Protein AF-A0A7V2WYA9-F1 (afdb_monomer)

Structure (mmCIF, N/CA/C/O backbone):
data_AF-A0A7V2WYA9-F1
#
_entry.id   AF-A0A7V2WYA9-F1
#
loop_
_atom_site.group_PDB
_atom_site.id
_atom_site.type_symbol
_atom_site.label_atom_id
_atom_site.label_alt_id
_atom_site.label_comp_id
_atom_site.label_asym_id
_atom_site.label_entity_id
_atom_site.label_seq_id
_atom_site.pdbx_PDB_ins_code
_atom_site.Cartn_x
_atom_site.Cartn_y
_atom_site.Cartn_z
_atom_site.occupancy
_atom_site.B_iso_or_equiv
_atom_site.auth_seq_id
_atom_site.auth_comp_id
_atom_site.auth_asym_id
_atom_site.auth_atom_id
_atom_site.pdbx_PDB_model_num
ATOM 1 N N . MET A 1 1 ? -23.225 3.748 15.520 1.00 46.91 1 MET A N 1
ATOM 2 C CA . MET A 1 1 ? -22.642 4.358 14.313 1.00 46.91 1 MET A CA 1
ATOM 3 C C . MET A 1 1 ? -21.660 3.314 13.843 1.00 46.91 1 MET A C 1
ATOM 5 O O . MET A 1 1 ? -20.760 3.035 14.615 1.00 46.91 1 MET A O 1
ATOM 9 N N . ASP A 1 2 ? -21.924 2.630 12.730 1.00 59.03 2 ASP A N 1
ATOM 10 C CA . ASP A 1 2 ? -20.969 1.654 12.189 1.00 59.03 2 ASP A CA 1
ATOM 11 C C . ASP A 1 2 ? -19.760 2.458 11.724 1.00 59.03 2 ASP A C 1
ATOM 13 O O . ASP A 1 2 ? -19.854 3.160 10.712 1.00 59.03 2 ASP A O 1
ATOM 17 N N . GLY A 1 3 ? -18.676 2.496 12.496 1.00 58.12 3 GLY A N 1
ATOM 18 C CA . GLY A 1 3 ? -17.510 3.219 12.033 1.00 58.12 3 GLY A CA 1
ATOM 19 C C . GLY A 1 3 ? -16.864 2.484 10.873 1.00 58.12 3 GLY A C 1
ATOM 20 O O . GLY A 1 3 ? -17.008 1.278 10.655 1.00 58.12 3 GLY A O 1
ATOM 21 N N . GLY A 1 4 ? -16.267 3.297 10.011 1.00 70.31 4 GLY A N 1
ATOM 22 C CA . GLY A 1 4 ? -15.923 2.890 8.663 1.00 70.31 4 GLY A CA 1
ATOM 23 C C . GLY A 1 4 ? -14.934 1.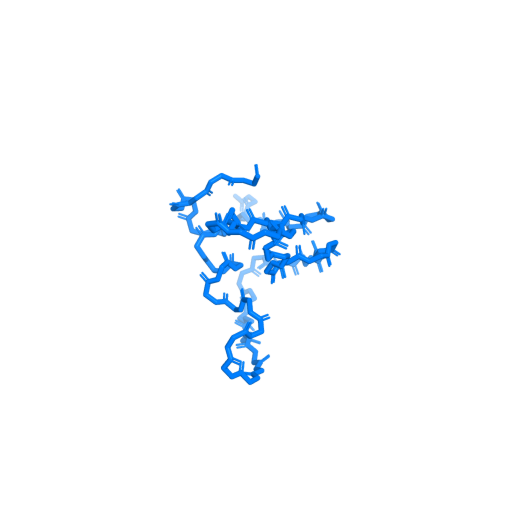732 8.651 1.00 70.31 4 GLY A C 1
ATOM 24 O O . GLY A 1 4 ? -13.833 1.833 9.182 1.00 70.31 4 GLY A O 1
ATOM 25 N N . LYS A 1 5 ? -15.309 0.657 7.960 1.00 87.62 5 LYS A N 1
ATOM 26 C CA . LYS A 1 5 ? -14.391 -0.389 7.508 1.00 87.62 5 LYS A CA 1
ATOM 27 C C . LYS A 1 5 ? -13.678 0.090 6.242 1.00 87.62 5 LYS A C 1
ATOM 29 O O . LYS A 1 5 ? -14.345 0.476 5.282 1.00 87.62 5 LYS A O 1
ATOM 34 N N . LEU A 1 6 ? -12.350 -0.001 6.190 1.00 93.88 6 LEU A N 1
ATOM 35 C CA . LEU A 1 6 ? -11.603 0.164 4.939 1.00 93.88 6 LEU A CA 1
ATOM 36 C C . LEU A 1 6 ? -11.488 -1.191 4.237 1.00 93.88 6 LEU A C 1
ATOM 38 O O . LEU A 1 6 ? -11.021 -2.168 4.825 1.00 93.88 6 LEU A O 1
ATOM 42 N N . VAL A 1 7 ? -11.877 -1.239 2.963 1.00 95.75 7 VAL A N 1
ATOM 43 C CA . VAL A 1 7 ? -11.723 -2.423 2.110 1.00 95.75 7 VAL A CA 1
ATOM 44 C C . VAL A 1 7 ? -10.936 -2.049 0.862 1.00 95.75 7 VAL A C 1
ATOM 46 O O . VAL A 1 7 ? -11.349 -1.195 0.085 1.00 95.75 7 VAL A O 1
ATOM 49 N N . VAL A 1 8 ? -9.812 -2.730 0.672 1.00 96.62 8 VAL A N 1
ATOM 50 C CA . VAL A 1 8 ? -9.055 -2.795 -0.576 1.00 96.62 8 VAL A CA 1
ATOM 51 C C . VAL A 1 8 ? -9.283 -4.201 -1.125 1.00 96.62 8 VAL A C 1
ATOM 53 O O . VAL A 1 8 ? -8.942 -5.172 -0.454 1.00 96.62 8 VAL A O 1
ATOM 56 N N . ASP A 1 9 ? -9.887 -4.328 -2.304 1.00 97.12 9 ASP A N 1
ATOM 57 C CA . ASP A 1 9 ? -10.224 -5.627 -2.900 1.00 97.12 9 ASP A CA 1
ATOM 58 C C . ASP A 1 9 ? -9.588 -5.760 -4.284 1.00 97.12 9 ASP A C 1
ATOM 60 O O . ASP A 1 9 ? -9.957 -5.033 -5.206 1.00 97.12 9 ASP A O 1
ATOM 64 N N . ARG A 1 10 ? -8.618 -6.675 -4.411 1.00 97.69 10 ARG A N 1
ATOM 65 C CA . ARG A 1 10 ? -7.896 -6.999 -5.657 1.00 97.69 10 ARG A CA 1
ATOM 66 C C . ARG A 1 10 ? -7.442 -5.764 -6.448 1.00 97.69 10 ARG A C 1
ATOM 68 O O . ARG A 1 10 ? -7.514 -5.732 -7.675 1.00 97.69 10 ARG A O 1
ATOM 75 N N . VAL A 1 11 ? -6.952 -4.738 -5.753 1.00 97.62 11 VAL A N 1
ATOM 76 C CA . VAL A 1 11 ? -6.532 -3.487 -6.389 1.00 97.62 11 VAL A CA 1
ATOM 77 C C . VAL A 1 11 ? -5.214 -3.687 -7.128 1.00 97.62 11 VAL A C 1
ATOM 79 O O . VAL A 1 11 ? -4.220 -4.156 -6.566 1.00 97.62 11 VAL A O 1
ATOM 82 N N . ARG A 1 12 ? -5.203 -3.267 -8.392 1.00 97.44 12 ARG A N 1
ATOM 83 C CA . ARG A 1 12 ? -4.022 -3.202 -9.248 1.00 97.44 12 ARG A CA 1
ATOM 84 C C . ARG A 1 12 ? -3.745 -1.746 -9.594 1.00 97.44 12 ARG A C 1
ATOM 86 O O . ARG A 1 12 ? -4.670 -1.004 -9.879 1.00 97.44 12 ARG A O 1
ATOM 93 N N . MET A 1 13 ? -2.475 -1.349 -9.587 1.00 97.50 13 MET A N 1
ATOM 94 C CA . MET A 1 13 ? -2.056 0.002 -9.965 1.00 97.50 13 MET A CA 1
ATOM 95 C C . MET A 1 13 ? -0.764 -0.066 -10.768 1.00 97.50 13 MET A C 1
ATOM 97 O O . MET A 1 13 ? 0.243 -0.610 -10.298 1.00 97.50 13 MET A O 1
ATOM 101 N N . ALA A 1 14 ? -0.785 0.512 -11.968 1.00 97.00 14 ALA A N 1
ATOM 102 C CA . ALA A 1 14 ? 0.356 0.554 -12.869 1.00 97.00 14 ALA A CA 1
ATOM 103 C C . ALA A 1 14 ? 0.654 1.981 -13.340 1.00 97.00 14 ALA A C 1
ATOM 105 O O . ALA A 1 14 ? -0.247 2.753 -13.649 1.00 97.00 14 ALA A O 1
ATOM 106 N N . PHE A 1 15 ? 1.940 2.314 -13.439 1.00 95.94 15 PHE A N 1
ATOM 107 C CA . PHE A 1 15 ? 2.408 3.613 -13.911 1.00 95.94 15 PHE A CA 1
ATOM 108 C C . PHE A 1 15 ? 3.003 3.504 -15.317 1.00 95.94 15 PHE A C 1
ATOM 110 O O . PHE A 1 15 ? 3.805 2.595 -15.571 1.00 95.94 15 PHE A O 1
ATOM 117 N N . PRO A 1 16 ? 2.681 4.440 -16.229 1.0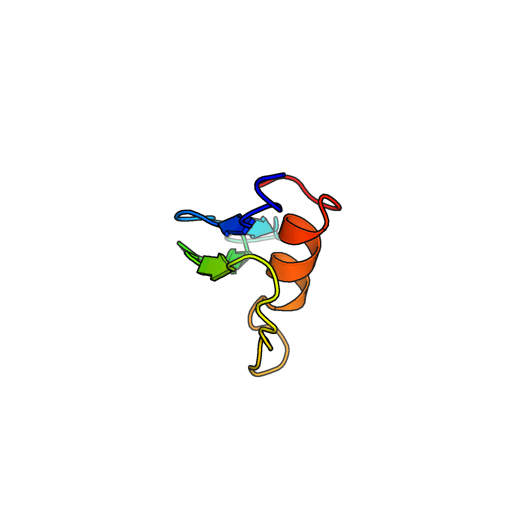0 95.75 16 PRO A N 1
ATOM 118 C CA . PRO A 1 16 ? 3.243 4.436 -17.571 1.00 95.75 16 PRO A CA 1
ATOM 119 C C . PRO A 1 16 ? 4.760 4.652 -17.531 1.00 95.75 16 PRO A C 1
ATOM 121 O O . PRO A 1 16 ? 5.276 5.480 -16.774 1.00 95.75 16 PRO A O 1
ATOM 124 N N . ARG A 1 17 ? 5.490 3.932 -18.388 1.00 95.75 17 ARG A N 1
ATOM 125 C CA . ARG A 1 17 ? 6.908 4.193 -18.663 1.00 95.75 17 ARG A CA 1
ATOM 126 C C . ARG A 1 17 ? 7.061 4.917 -19.993 1.00 95.75 17 ARG A C 1
ATOM 128 O O . ARG A 1 17 ? 6.310 4.682 -20.929 1.00 95.75 17 ARG A O 1
ATOM 135 N N . ARG A 1 18 ? 8.103 5.752 -20.104 1.00 93.88 18 ARG A N 1
ATOM 136 C CA . ARG A 1 18 ? 8.467 6.414 -21.374 1.00 93.88 18 ARG A CA 1
ATOM 137 C C . ARG A 1 18 ? 8.799 5.422 -22.496 1.00 93.88 18 ARG A C 1
ATOM 139 O O . ARG A 1 18 ? 8.648 5.758 -23.663 1.00 93.88 18 ARG A O 1
ATOM 146 N N . ARG A 1 19 ? 9.301 4.234 -22.149 1.00 94.38 19 ARG A N 1
ATOM 147 C CA . ARG A 1 19 ? 9.605 3.142 -23.078 1.00 94.38 19 ARG A CA 1
ATOM 148 C C . ARG A 1 19 ? 9.445 1.805 -22.355 1.00 94.38 19 ARG A C 1
ATOM 150 O O . ARG A 1 19 ? 9.888 1.687 -21.211 1.00 94.38 19 ARG A O 1
ATOM 157 N N . GLY A 1 20 ? 8.888 0.818 -23.053 1.00 94.00 20 GLY A N 1
ATOM 158 C CA . GLY A 1 20 ? 8.633 -0.523 -22.523 1.00 94.00 20 GLY A CA 1
ATOM 159 C C . GLY A 1 20 ? 7.325 -0.619 -21.739 1.00 94.00 20 GLY A C 1
ATOM 160 O O . GLY A 1 20 ? 6.520 0.311 -21.745 1.00 94.00 20 GLY A O 1
ATOM 161 N N . GLU A 1 21 ? 7.141 -1.756 -21.074 1.00 96.06 21 GLU A N 1
ATOM 162 C CA . GLU A 1 21 ? 5.927 -2.057 -20.317 1.00 96.06 21 GLU A CA 1
ATOM 163 C C . GLU A 1 21 ? 5.737 -1.124 -19.102 1.00 96.06 21 GLU A C 1
ATOM 165 O O . GLU A 1 21 ? 6.725 -0.662 -18.506 1.00 96.06 21 GLU A O 1
ATOM 170 N N . PRO A 1 22 ? 4.479 -0.846 -18.705 1.00 96.25 22 PRO A N 1
ATOM 171 C CA . PRO A 1 22 ? 4.169 -0.130 -17.472 1.00 96.25 22 PRO A CA 1
ATOM 172 C C . PRO A 1 22 ? 4.822 -0.763 -16.237 1.00 96.25 22 PRO A C 1
ATOM 174 O O . PRO A 1 22 ? 5.020 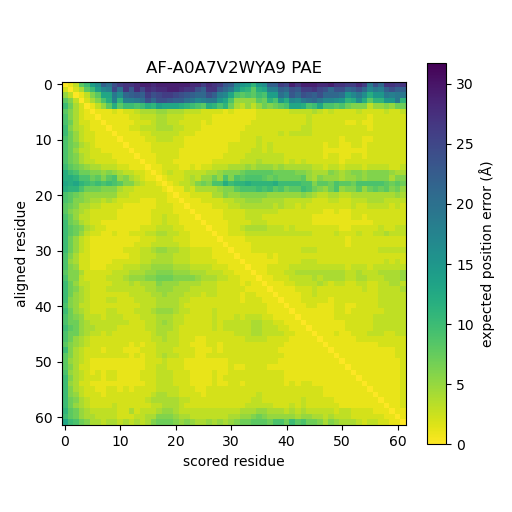-1.975 -16.158 1.00 96.25 22 PRO A O 1
ATOM 177 N N . VAL A 1 23 ? 5.115 0.056 -15.224 1.00 96.31 23 VAL A N 1
ATOM 178 C CA . VAL A 1 23 ? 5.489 -0.469 -13.902 1.00 96.31 23 VAL A CA 1
ATOM 179 C C . VAL A 1 23 ? 4.235 -0.820 -13.151 1.00 96.31 23 VAL A C 1
ATOM 181 O O . VAL A 1 23 ? 3.505 0.075 -12.740 1.00 96.31 23 VAL A O 1
ATOM 184 N N . VAL A 1 24 ? 4.042 -2.099 -12.888 1.00 97.00 24 VAL A N 1
ATOM 185 C CA . VAL A 1 24 ? 3.069 -2.536 -11.896 1.00 97.00 24 VAL A CA 1
ATOM 186 C C . VAL A 1 24 ? 3.619 -2.206 -10.508 1.00 97.00 24 VAL A C 1
ATOM 188 O O . VAL A 1 24 ? 4.629 -2.762 -10.083 1.00 97.00 24 VAL A O 1
ATOM 191 N N . ALA A 1 25 ? 2.985 -1.257 -9.823 1.00 97.44 25 ALA A N 1
ATOM 192 C CA . ALA A 1 25 ? 3.347 -0.878 -8.460 1.00 97.44 25 ALA A CA 1
ATOM 193 C C . ALA A 1 25 ? 2.570 -1.678 -7.410 1.00 97.44 25 ALA A C 1
ATOM 195 O O . ALA A 1 25 ? 3.094 -1.906 -6.323 1.00 97.44 25 ALA A O 1
ATOM 196 N N . LEU A 1 26 ? 1.337 -2.073 -7.731 1.00 98.06 26 LEU A N 1
ATOM 197 C CA . LEU A 1 26 ? 0.482 -2.944 -6.929 1.00 98.06 26 LEU A CA 1
ATOM 198 C C . LEU A 1 26 ? -0.127 -3.982 -7.869 1.00 98.06 26 LEU A C 1
ATOM 200 O O . LEU A 1 26 ? -0.678 -3.602 -8.902 1.00 98.06 26 LEU A O 1
ATOM 204 N N . GLU A 1 27 ? -0.041 -5.257 -7.507 1.00 97.38 27 GLU A N 1
ATOM 205 C CA . GLU A 1 27 ? -0.633 -6.367 -8.255 1.00 97.38 27 GLU A CA 1
ATOM 206 C C . GLU A 1 27 ? -1.561 -7.122 -7.302 1.00 97.38 27 GLU A C 1
ATOM 208 O O . GLU A 1 27 ? -1.095 -7.699 -6.322 1.00 97.38 27 GLU A O 1
ATOM 213 N N . GLU A 1 28 ? -2.867 -7.044 -7.563 1.00 97.06 28 GLU A N 1
ATOM 214 C CA . GLU A 1 28 ? -3.918 -7.777 -6.844 1.00 97.06 28 GLU A CA 1
ATOM 215 C C . GLU A 1 28 ? -3.886 -7.637 -5.307 1.00 97.06 28 GLU A C 1
ATOM 217 O O . GLU A 1 28 ? -4.042 -8.594 -4.548 1.00 97.06 28 GLU A O 1
ATOM 222 N N . ILE A 1 29 ? -3.704 -6.414 -4.809 1.00 97.50 29 ILE A N 1
ATOM 223 C CA . ILE A 1 29 ? -3.640 -6.172 -3.367 1.00 97.50 29 ILE A CA 1
ATOM 224 C C . ILE A 1 29 ? -5.036 -6.234 -2.752 1.00 97.50 29 ILE A C 1
ATOM 226 O O . ILE A 1 29 ? -5.942 -5.517 -3.177 1.00 97.50 29 ILE A O 1
ATOM 230 N N . SER A 1 30 ? -5.182 -7.048 -1.705 1.00 96.81 30 SER A N 1
ATOM 231 C CA . SER A 1 30 ? -6.399 -7.136 -0.898 1.00 96.81 30 SER A CA 1
ATOM 232 C C . SER A 1 30 ? -6.076 -6.938 0.584 1.00 96.81 30 SER A C 1
ATOM 234 O O . SER A 1 30 ? -5.170 -7.576 1.117 1.00 96.81 30 SER A O 1
ATOM 236 N N . LEU A 1 31 ? -6.803 -6.038 1.242 1.00 95.06 31 LEU A N 1
ATOM 237 C CA . LEU A 1 31 ? -6.656 -5.692 2.656 1.00 95.06 31 LEU A CA 1
ATOM 238 C C . LEU A 1 31 ? -8.020 -5.271 3.207 1.00 95.06 31 LEU A C 1
ATOM 240 O O . LEU A 1 31 ? -8.763 -4.529 2.572 1.00 95.06 31 LEU A O 1
ATOM 244 N N . THR A 1 32 ? -8.332 -5.702 4.420 1.00 95.19 32 THR A N 1
ATOM 245 C CA . THR A 1 32 ? -9.436 -5.158 5.209 1.00 95.19 32 THR A CA 1
ATOM 246 C C . THR A 1 32 ? -8.852 -4.576 6.483 1.00 95.19 32 THR A C 1
ATOM 248 O O . THR A 1 32 ? -8.059 -5.255 7.125 1.00 95.19 32 THR A O 1
ATOM 251 N N . VAL A 1 33 ? -9.245 -3.351 6.827 1.00 95.19 33 VAL A N 1
ATOM 252 C CA . VAL A 1 33 ? -8.930 -2.732 8.119 1.00 95.19 33 VAL A CA 1
ATOM 253 C C . VAL A 1 33 ? -10.246 -2.464 8.836 1.00 95.19 33 VAL A C 1
ATOM 255 O O . VAL A 1 33 ? -11.140 -1.814 8.278 1.00 95.19 33 VAL A O 1
ATOM 258 N N . ALA A 1 34 ? -10.386 -3.038 10.025 1.00 93.69 34 ALA A N 1
ATOM 259 C CA . ALA A 1 34 ? -11.548 -2.859 10.878 1.00 93.69 34 ALA A CA 1
ATOM 260 C C . ALA A 1 34 ? -11.552 -1.467 11.527 1.00 93.69 34 ALA A C 1
ATOM 262 O O . ALA A 1 34 ? -10.546 -0.755 11.549 1.00 93.69 34 ALA A O 1
ATOM 263 N N . GLU A 1 35 ? -12.706 -1.079 12.064 1.00 92.69 35 GLU A N 1
ATOM 264 C CA . GLU A 1 35 ? -12.794 0.109 12.908 1.00 92.69 35 GLU A CA 1
ATOM 265 C C . GLU A 1 35 ? -11.844 -0.032 14.109 1.00 92.69 35 GLU A C 1
ATOM 267 O O . GLU A 1 35 ? -11.672 -1.129 14.641 1.00 92.69 35 GLU A O 1
ATOM 272 N N . GLU A 1 36 ? -11.203 1.070 14.507 1.00 91.19 36 GLU A N 1
ATOM 273 C CA . GLU A 1 36 ? -10.231 1.128 15.615 1.00 91.19 36 GLU A CA 1
ATOM 274 C C . GLU A 1 36 ? -8.962 0.265 15.431 1.00 91.19 36 GLU A C 1
ATOM 276 O O . GLU A 1 36 ? -8.098 0.231 16.309 1.00 91.19 36 GLU A O 1
ATOM 281 N N . GLU A 1 37 ? -8.787 -0.390 14.279 1.00 92.94 37 GLU A N 1
ATOM 282 C CA . GLU A 1 37 ? -7.602 -1.191 13.990 1.00 92.94 37 GLU A CA 1
ATOM 283 C C . GLU A 1 37 ? -6.422 -0.312 13.551 1.00 92.94 37 GLU A C 1
ATOM 285 O O . GLU A 1 37 ? -6.525 0.536 12.660 1.00 92.94 37 GLU A O 1
ATOM 290 N N . PHE A 1 38 ? -5.254 -0.555 14.150 1.00 93.12 38 PHE A N 1
ATOM 291 C CA . PHE A 1 38 ? -4.002 0.075 13.746 1.00 93.12 38 PHE A CA 1
ATOM 292 C C . PHE A 1 38 ? -3.155 -0.890 12.913 1.00 93.12 38 PHE A C 1
ATOM 294 O O . PHE A 1 38 ? -2.674 -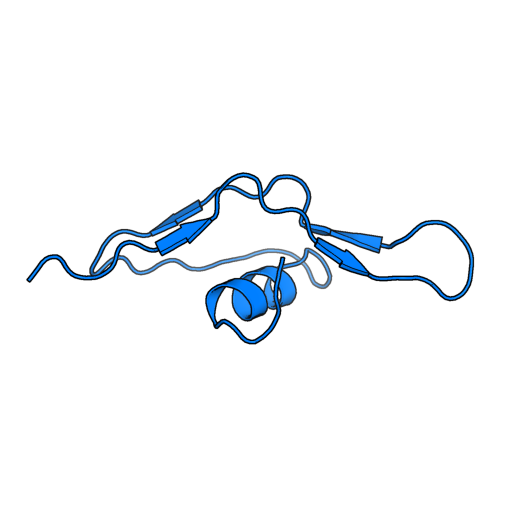1.905 13.417 1.00 93.12 38 PHE A O 1
ATOM 301 N N . VAL A 1 39 ? -2.911 -0.537 11.649 1.00 94.44 39 VAL A N 1
ATOM 302 C CA . VAL A 1 39 ? -2.126 -1.349 10.708 1.00 94.44 39 VAL A CA 1
ATOM 303 C C . VAL A 1 39 ? -0.883 -0.593 10.248 1.00 94.44 39 VAL A C 1
ATOM 305 O O . VAL A 1 39 ? -0.953 0.562 9.830 1.00 9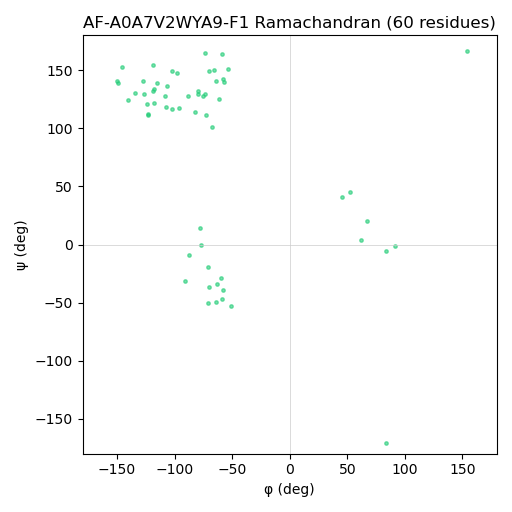4.44 39 VAL A O 1
ATOM 308 N N . ALA A 1 40 ? 0.264 -1.274 10.261 1.00 96.31 40 ALA A N 1
ATOM 309 C CA . ALA A 1 40 ? 1.515 -0.773 9.701 1.00 96.31 40 ALA A CA 1
ATOM 310 C C . ALA A 1 40 ? 1.881 -1.526 8.414 1.00 96.31 40 ALA A C 1
ATOM 312 O O . ALA A 1 40 ? 1.981 -2.752 8.402 1.00 96.31 40 ALA A O 1
ATOM 313 N N . ILE A 1 41 ? 2.142 -0.785 7.334 1.00 96.06 41 ILE A N 1
ATOM 314 C CA . ILE A 1 41 ? 2.616 -1.343 6.061 1.00 96.06 41 ILE A CA 1
ATOM 315 C C . ILE A 1 41 ? 4.142 -1.235 6.011 1.00 96.06 41 ILE A C 1
ATOM 317 O O . ILE A 1 41 ? 4.699 -0.135 5.980 1.00 96.06 41 ILE A O 1
ATOM 321 N N . VAL A 1 42 ? 4.825 -2.377 5.944 1.00 97.00 42 VAL A N 1
ATOM 322 C CA . VAL A 1 42 ? 6.293 -2.471 5.942 1.00 97.00 42 VAL A CA 1
ATOM 323 C C . VAL A 1 42 ? 6.817 -3.114 4.659 1.00 97.00 42 VAL A C 1
ATOM 325 O O . VAL A 1 42 ? 6.115 -3.859 3.984 1.00 97.00 42 VAL A O 1
ATOM 328 N N . GLY A 1 43 ? 8.061 -2.801 4.292 1.00 96.69 43 GLY A N 1
ATOM 329 C CA . GLY A 1 43 ? 8.727 -3.392 3.128 1.00 96.69 43 GLY A CA 1
ATOM 330 C C . GLY A 1 43 ? 9.813 -2.494 2.523 1.00 96.69 43 GLY A C 1
ATOM 331 O O . GLY A 1 43 ? 9.859 -1.298 2.840 1.00 96.69 43 GLY A O 1
ATOM 332 N N . PRO A 1 44 ? 10.673 -3.024 1.632 1.00 98.19 44 PRO A N 1
ATOM 333 C CA . PRO A 1 44 ? 11.786 -2.287 1.021 1.00 98.19 44 PRO A CA 1
ATOM 334 C C . PRO A 1 44 ? 11.357 -1.040 0.237 1.00 98.19 44 PRO A C 1
ATOM 336 O O . PRO A 1 44 ? 10.189 -0.869 -0.119 1.00 98.19 44 PRO A O 1
ATOM 339 N N . SER A 1 45 ? 12.298 -0.144 -0.067 1.00 97.50 45 SER A N 1
ATOM 340 C CA . SER A 1 45 ? 12.014 0.986 -0.964 1.00 97.50 45 SER A CA 1
ATOM 341 C C . SER A 1 45 ? 11.512 0.487 -2.328 1.00 97.50 45 SER A C 1
ATOM 343 O O . SER A 1 45 ? 11.999 -0.516 -2.840 1.00 97.50 45 SER A O 1
ATOM 345 N N . GLY A 1 46 ? 10.511 1.165 -2.896 1.00 96.00 46 GLY A N 1
ATOM 346 C CA . GLY A 1 46 ? 9.938 0.819 -4.204 1.00 96.00 46 GLY A CA 1
ATOM 347 C C . GLY A 1 46 ? 8.863 -0.278 -4.218 1.00 96.00 46 GLY A C 1
ATOM 348 O O . GLY A 1 46 ? 8.240 -0.463 -5.253 1.00 96.00 46 GLY A O 1
ATOM 349 N N . CYS A 1 47 ? 8.558 -0.950 -3.100 1.00 96.69 47 CYS A N 1
ATOM 350 C CA . CYS A 1 47 ? 7.582 -2.056 -3.080 1.00 96.69 47 CYS A CA 1
ATOM 351 C C . CYS A 1 47 ? 6.089 -1.644 -3.105 1.00 96.69 47 CYS A C 1
ATOM 353 O O . CYS A 1 47 ? 5.233 -2.451 -2.768 1.00 96.69 47 CYS A O 1
ATOM 355 N N . GLY A 1 48 ? 5.759 -0.385 -3.421 1.00 97.31 48 GLY A N 1
ATOM 356 C CA . GLY A 1 48 ? 4.362 0.058 -3.588 1.00 97.31 48 GLY A CA 1
ATOM 357 C C . GLY A 1 48 ? 3.650 0.623 -2.348 1.00 97.31 48 GLY A C 1
ATOM 358 O O . GLY A 1 48 ? 2.535 1.116 -2.472 1.00 97.31 48 GLY A O 1
ATOM 359 N N . LYS A 1 49 ? 4.281 0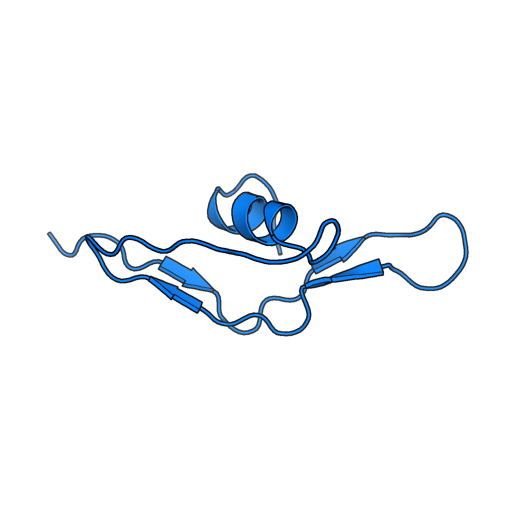.671 -1.164 1.00 98.19 49 LYS A N 1
ATOM 360 C CA . LYS A 1 49 ? 3.645 1.165 0.089 1.00 98.19 49 LYS A CA 1
ATOM 361 C C . LYS A 1 49 ? 2.985 2.539 -0.050 1.00 98.19 49 LYS A C 1
ATOM 363 O O . LYS A 1 49 ? 1.812 2.707 0.254 1.00 98.19 49 LYS A O 1
ATOM 368 N N . SER A 1 50 ? 3.733 3.531 -0.536 1.00 98.00 50 SER A N 1
ATOM 369 C CA . SER A 1 50 ? 3.204 4.887 -0.715 1.00 98.00 50 SER A CA 1
ATOM 370 C C . SER A 1 50 ? 2.192 4.974 -1.862 1.00 98.00 50 SER A C 1
ATOM 372 O O . SER A 1 50 ? 1.433 5.934 -1.915 1.00 98.00 50 SER A O 1
ATOM 374 N N . THR A 1 51 ? 2.182 4.016 -2.791 1.00 98.06 51 THR A N 1
ATOM 375 C CA . THR A 1 51 ? 1.136 3.907 -3.818 1.00 98.06 51 THR A CA 1
ATOM 376 C C . THR A 1 51 ? -0.166 3.447 -3.171 1.00 98.06 51 THR A C 1
ATOM 378 O O . THR A 1 51 ? -1.180 4.122 -3.316 1.00 98.06 51 THR A O 1
ATOM 381 N N . LEU A 1 52 ? -0.115 2.373 -2.376 1.00 97.69 52 LEU A N 1
ATOM 382 C CA . LEU A 1 52 ? -1.265 1.850 -1.635 1.00 97.69 52 LEU A CA 1
ATOM 383 C C . LEU A 1 52 ? -1.846 2.895 -0.672 1.00 97.69 52 LEU A C 1
ATOM 385 O O . LEU A 1 52 ? -3.046 3.140 -0.687 1.00 97.69 52 LEU A O 1
ATOM 389 N N . LEU A 1 53 ? -0.998 3.579 0.103 1.00 97.56 53 LEU A N 1
ATOM 390 C CA . LEU A 1 53 ? -1.450 4.620 1.035 1.00 97.56 53 LEU A CA 1
ATOM 391 C C . LEU A 1 53 ? -2.106 5.818 0.335 1.00 97.56 53 LEU A C 1
ATOM 393 O O . LEU A 1 53 ? -3.038 6.399 0.878 1.00 97.56 53 LEU A O 1
ATOM 397 N N . ARG A 1 54 ? -1.652 6.191 -0.868 1.00 98.00 54 ARG A N 1
ATOM 398 C CA . ARG A 1 54 ? -2.282 7.274 -1.642 1.00 98.00 54 ARG A CA 1
ATOM 399 C C . ARG A 1 54 ? -3.655 6.880 -2.185 1.00 98.00 54 ARG A C 1
ATOM 401 O O . ARG A 1 54 ? -4.534 7.731 -2.193 1.00 98.00 54 ARG A O 1
ATOM 408 N N . LEU A 1 55 ? -3.835 5.623 -2.596 1.00 97.31 55 LEU A N 1
ATOM 409 C CA . LEU A 1 55 ? -5.146 5.090 -2.988 1.00 97.31 55 LEU A CA 1
ATOM 410 C C . LEU A 1 55 ? -6.110 5.086 -1.798 1.00 97.31 55 LEU A C 1
ATOM 412 O O . LEU A 1 55 ? -7.203 5.629 -1.893 1.00 97.31 55 LEU A O 1
ATOM 416 N N . VAL A 1 56 ? -5.669 4.559 -0.651 1.00 95.81 56 VAL A N 1
ATOM 417 C CA . VAL A 1 56 ? -6.460 4.547 0.594 1.00 95.81 56 VAL A CA 1
ATOM 418 C C . VAL A 1 56 ? -6.855 5.960 1.035 1.00 95.81 56 VAL A C 1
ATOM 420 O O . VAL A 1 56 ? -7.977 6.174 1.480 1.00 95.81 56 VAL A O 1
ATOM 423 N N . ALA A 1 57 ? -5.958 6.935 0.885 1.00 95.69 57 ALA A N 1
ATOM 424 C CA . ALA A 1 57 ? -6.222 8.331 1.226 1.00 95.69 57 ALA A CA 1
ATOM 425 C C . ALA A 1 57 ? -7.093 9.082 0.196 1.00 95.69 57 ALA A C 1
ATOM 427 O O . ALA A 1 57 ? -7.324 10.276 0.372 1.00 95.69 57 ALA A O 1
ATOM 428 N N . GLY A 1 58 ? -7.528 8.437 -0.894 1.00 96.06 58 GLY A N 1
ATOM 429 C CA . GLY A 1 58 ? -8.288 9.087 -1.969 1.00 96.06 58 GLY A CA 1
ATOM 430 C C . GLY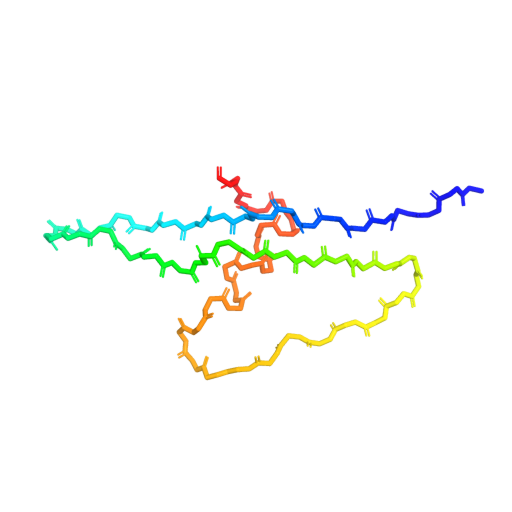 A 1 58 ? -7.485 10.126 -2.763 1.00 96.06 58 GLY A C 1
ATOM 431 O O . GLY A 1 58 ? -8.061 10.999 -3.402 1.00 96.06 58 GLY A O 1
ATOM 432 N N . LEU A 1 59 ? -6.150 10.064 -2.719 1.00 97.81 59 LEU A N 1
ATOM 433 C CA . LEU A 1 59 ? -5.253 10.971 -3.451 1.00 97.81 59 LEU A CA 1
ATOM 434 C C . LEU A 1 59 ? -4.947 10.482 -4.874 1.00 97.81 59 LEU A C 1
ATOM 436 O O . LEU A 1 59 ? -4.294 11.186 -5.644 1.00 97.81 59 LEU A O 1
ATOM 440 N N . MET A 1 60 ? -5.352 9.255 -5.195 1.00 94.94 60 MET A N 1
ATOM 441 C CA . MET A 1 60 ? -5.280 8.633 -6.515 1.00 94.94 60 MET A CA 1
ATOM 442 C C . MET A 1 60 ? -6.498 7.725 -6.677 1.00 94.94 60 MET A C 1
ATOM 444 O O . MET A 1 60 ? -6.999 7.197 -5.683 1.00 94.94 60 MET A O 1
ATOM 448 N N . GLU A 1 61 ? -6.925 7.507 -7.916 1.00 91.44 61 GLU A N 1
ATOM 449 C CA . GLU A 1 61 ? -7.958 6.522 -8.248 1.00 91.44 61 GLU A CA 1
ATOM 450 C C . GLU A 1 61 ? -7.308 5.214 -8.738 1.00 91.44 61 GLU A C 1
ATOM 452 O O . GLU A 1 61 ? -6.213 5.290 -9.307 1.00 91.44 61 GLU A O 1
ATOM 457 N N . PRO A 1 62 ? -7.916 4.039 -8.472 1.00 82.56 62 PRO A N 1
ATOM 458 C CA . PRO A 1 62 ? -7.446 2.737 -8.956 1.00 82.56 62 PRO A CA 1
ATOM 459 C C . PRO A 1 62 ? -7.412 2.608 -10.483 1.00 82.56 62 PRO A C 1
ATOM 461 O O . PRO A 1 62 ? -8.364 3.080 -11.142 1.00 82.56 62 PRO A O 1
#

Solvent-accessible surface area (backbone atoms only — not comparable to full-atom va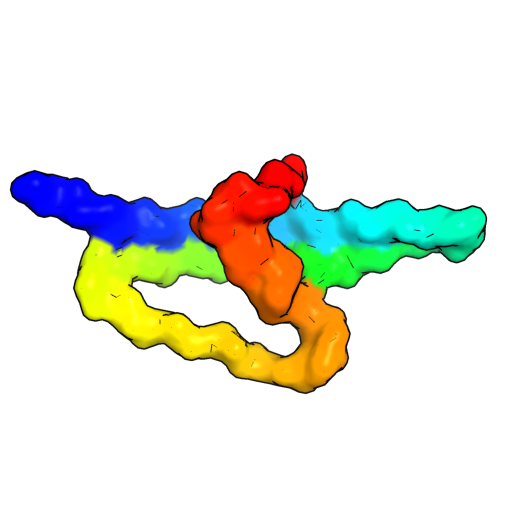lues): 4110 Å² total; per-residue (Å²): 129,88,63,71,64,49,77,44,74,60,42,49,41,70,44,86,45,100,70,74,74,59,47,72,48,37,78,59,42,64,49,76,45,56,59,96,60,86,84,84,92,82,77,67,92,85,68,26,64,73,57,55,52,32,42,76,68,66,76,43,83,119

pLDDT: mean 93.33, std 9.71, range [46.91, 98.19]

Sequence (62 aa):
MDGGKLVVDRVRMAFPRRRGEPVVALEEISLTVAEEEFVAIVGPSGCGKSTLLRLVAGLMEP

Radius of gyration: 13.43 Å; Cα contacts (8 Å, |Δi|>4): 77; chains: 1; bounding box: 35×19×39 Å

Secondary structure (DSSP, 8-state):
--PPPEEEEEEEEEE--SSSS-EEEEEEEEEEE-TT--------TTSSHHHHHHHHTTSS--

Nearest PDB structures (foldseek):
  2yz2-assembly1_A  TM=9.204E-01  e=9.7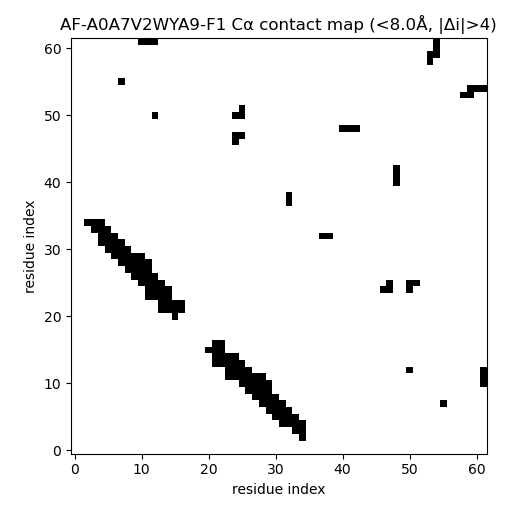41E-03  Thermotoga maritima MSB8
  4zir-assembly1_A  TM=9.104E-01  e=3.031E-02  Thermotoga maritima MSB8
  4hlu-assembly2_B  TM=9.172E-01  e=3.959E-02  Thermotoga maritima MSB8
  4mki-assembly1_B  TM=9.039E-01  e=3.031E-02  Caldanaerobacter subterraneus subsp. tengcongensis MB4
  8vp6-assembly1_A  TM=7.908E-01  e=4.837E-02  Acetivibrio thermocellus ATCC 27405

Foldseek 3Di:
DQPDKDWDFQDWDWADDPDDDTDTLDGGDTDIAHPPGDDDDDDDPSNNPVVVVCCSVVVDPD

Mean predicted aligned error: 3.82 Å